Protein AF-A0A1Y1KI26-F1 (afdb_monomer_lite)

Structure (mmCIF, N/CA/C/O backbone):
data_AF-A0A1Y1KI26-F1
#
_entry.id   AF-A0A1Y1KI26-F1
#
loop_
_atom_site.group_PDB
_atom_site.id
_atom_site.type_symbol
_atom_site.label_atom_id
_atom_site.label_alt_id
_atom_site.label_comp_id
_atom_site.label_asym_id
_atom_site.label_entity_id
_atom_site.label_seq_id
_atom_site.pdbx_PDB_ins_code
_atom_site.Cartn_x
_atom_site.Cartn_y
_atom_site.Cartn_z
_atom_site.occupancy
_atom_site.B_iso_or_equiv
_atom_site.auth_seq_id
_atom_site.auth_comp_id
_atom_site.auth_asym_id
_atom_site.auth_atom_id
_atom_site.pdbx_PDB_model_num
ATOM 1 N N . LEU A 1 1 ? -9.116 3.592 -3.287 1.00 66.88 1 LEU A N 1
ATOM 2 C CA . LEU A 1 1 ? -8.658 2.336 -3.927 1.00 66.88 1 LEU A CA 1
ATOM 3 C C . LEU A 1 1 ? -8.158 2.562 -5.356 1.00 66.88 1 LEU A C 1
ATOM 5 O O . LEU A 1 1 ? -6.982 2.338 -5.598 1.00 66.88 1 LEU A O 1
ATOM 9 N N . LEU A 1 2 ? -9.002 3.077 -6.262 1.00 75.81 2 LEU A N 1
ATOM 10 C CA . LEU A 1 2 ? -8.640 3.383 -7.658 1.00 75.81 2 LEU A CA 1
ATOM 11 C C . LEU A 1 2 ? -7.358 4.230 -7.779 1.00 75.81 2 LEU A C 1
ATOM 13 O O . LEU A 1 2 ? -6.451 3.867 -8.514 1.00 75.81 2 LEU A O 1
ATOM 17 N N . TRP A 1 3 ? -7.235 5.290 -6.975 1.00 75.06 3 TRP A N 1
ATOM 18 C CA . TRP A 1 3 ? -6.038 6.140 -6.928 1.00 75.06 3 TRP A CA 1
ATOM 19 C C . TRP A 1 3 ? -4.744 5.387 -6.598 1.00 75.06 3 TRP A C 1
ATOM 21 O O . TRP A 1 3 ? -3.702 5.667 -7.173 1.00 75.06 3 TRP A O 1
ATOM 31 N N . ILE A 1 4 ? -4.804 4.399 -5.707 1.00 76.06 4 ILE A N 1
ATOM 32 C CA . ILE A 1 4 ? -3.627 3.618 -5.297 1.00 76.06 4 ILE A CA 1
ATOM 33 C C . ILE A 1 4 ? -3.218 2.670 -6.417 1.00 76.06 4 ILE A C 1
ATOM 35 O O . ILE A 1 4 ? -2.034 2.537 -6.696 1.00 76.06 4 ILE A O 1
ATOM 39 N N . LEU A 1 5 ? -4.193 2.055 -7.091 1.00 77.62 5 LEU A N 1
ATOM 40 C CA . LEU A 1 5 ? -3.940 1.240 -8.278 1.00 77.62 5 LEU A CA 1
ATOM 41 C C . LEU A 1 5 ? -3.287 2.073 -9.386 1.00 77.62 5 LEU A C 1
ATOM 43 O O . LEU A 1 5 ? -2.284 1.643 -9.946 1.00 77.62 5 LEU A O 1
ATOM 47 N N . ILE A 1 6 ? -3.791 3.285 -9.640 1.00 81.06 6 ILE A N 1
ATOM 48 C CA . ILE A 1 6 ? -3.195 4.223 -10.602 1.00 81.06 6 ILE A CA 1
ATOM 49 C C . ILE A 1 6 ? -1.747 4.550 -10.213 1.00 81.06 6 ILE A C 1
ATOM 51 O O . ILE A 1 6 ? -0.858 4.449 -11.054 1.00 81.06 6 ILE A O 1
ATOM 55 N N . LEU A 1 7 ? -1.484 4.868 -8.940 1.00 81.12 7 LEU A N 1
ATOM 56 C CA . LEU A 1 7 ? -0.130 5.161 -8.454 1.00 81.12 7 LEU A CA 1
ATOM 57 C C . LEU A 1 7 ? 0.816 3.957 -8.579 1.00 81.12 7 LEU A C 1
ATOM 59 O O . LEU A 1 7 ? 1.969 4.134 -8.964 1.00 81.12 7 LEU A O 1
ATOM 63 N N . ILE A 1 8 ? 0.344 2.738 -8.300 1.00 78.50 8 ILE A N 1
ATOM 64 C CA . ILE A 1 8 ? 1.137 1.509 -8.457 1.00 78.50 8 ILE A CA 1
ATOM 65 C C . ILE A 1 8 ? 1.468 1.267 -9.932 1.00 78.50 8 ILE A C 1
ATOM 67 O O . ILE A 1 8 ? 2.625 1.022 -10.264 1.00 78.50 8 ILE A O 1
ATOM 71 N N . VAL A 1 9 ? 0.485 1.376 -10.830 1.00 81.69 9 VAL A N 1
ATOM 72 C CA . VAL A 1 9 ? 0.710 1.225 -12.277 1.00 81.69 9 VAL A CA 1
ATOM 73 C C . VAL A 1 9 ? 1.692 2.284 -12.776 1.00 81.69 9 VAL A C 1
ATOM 75 O O . VAL A 1 9 ? 2.648 1.961 -13.478 1.00 81.69 9 VAL A O 1
ATOM 78 N N . GLN A 1 10 ? 1.520 3.537 -12.359 1.00 83.81 10 GLN A N 1
ATOM 79 C CA . GLN A 1 10 ? 2.412 4.631 -12.731 1.00 83.81 10 GLN A CA 1
ATOM 80 C C . GLN A 1 10 ? 3.837 4.434 -12.200 1.00 83.81 10 GLN A C 1
ATOM 82 O O . GLN A 1 10 ? 4.802 4.777 -12.892 1.00 83.81 10 GLN A O 1
ATOM 87 N N . LEU A 1 11 ? 3.989 3.842 -11.013 1.00 81.56 11 LEU A N 1
ATOM 88 C CA . LEU A 1 11 ? 5.285 3.461 -10.462 1.00 81.56 11 LEU A CA 1
ATOM 89 C C . LEU A 1 11 ? 5.947 2.365 -11.308 1.00 81.56 11 LEU A C 1
ATOM 91 O O . LEU A 1 11 ? 7.096 2.534 -11.706 1.00 81.56 11 LEU A O 1
ATOM 95 N N . ILE A 1 12 ? 5.219 1.293 -11.643 1.00 80.25 12 ILE A N 1
ATOM 96 C CA . ILE A 1 12 ? 5.721 0.190 -12.484 1.00 80.25 12 ILE A CA 1
ATOM 97 C C . ILE A 1 12 ? 6.178 0.717 -13.849 1.00 80.25 12 ILE A C 1
ATOM 99 O O . ILE A 1 12 ? 7.302 0.446 -14.269 1.00 80.25 12 ILE A O 1
ATOM 103 N N . VAL A 1 13 ? 5.345 1.526 -14.512 1.00 82.31 13 VAL A N 1
ATOM 104 C CA . VAL A 1 13 ? 5.668 2.130 -15.815 1.00 82.31 13 VAL A CA 1
ATOM 105 C C . VAL A 1 13 ? 6.900 3.030 -15.716 1.00 82.31 13 VAL A C 1
ATOM 107 O O . VAL A 1 13 ? 7.749 3.013 -16.603 1.00 82.31 13 VAL A O 1
ATOM 110 N N . SER A 1 14 ? 7.036 3.804 -14.636 1.00 81.31 14 SER A N 1
ATOM 111 C CA . SER A 1 14 ? 8.183 4.703 -14.462 1.00 81.31 14 SER A CA 1
ATOM 112 C C . SER A 1 14 ? 9.481 3.951 -14.152 1.00 81.31 14 SER A C 1
ATOM 114 O O . SER A 1 14 ? 10.530 4.346 -14.652 1.00 81.31 14 SER A O 1
ATOM 116 N N . ILE A 1 15 ? 9.422 2.850 -13.395 1.00 79.44 15 ILE A N 1
ATOM 117 C CA . ILE A 1 15 ? 10.575 1.965 -13.166 1.00 79.44 15 ILE A CA 1
ATOM 118 C C . ILE A 1 15 ? 11.008 1.308 -14.479 1.00 79.44 15 ILE A C 1
ATOM 120 O O . ILE A 1 15 ? 12.196 1.301 -14.792 1.00 79.44 15 ILE A O 1
ATOM 124 N N . PHE A 1 16 ? 10.052 0.806 -15.264 1.00 79.19 16 PHE A N 1
ATOM 125 C CA . PHE A 1 16 ? 10.333 0.199 -16.562 1.00 79.19 16 PHE A CA 1
ATOM 126 C C . PHE A 1 16 ? 10.963 1.201 -17.538 1.00 79.19 16 PHE A C 1
ATOM 128 O O . PHE A 1 16 ? 11.995 0.909 -18.137 1.00 79.19 16 PHE A O 1
ATOM 135 N N . ALA A 1 17 ? 10.397 2.407 -17.642 1.00 79.12 17 ALA A N 1
ATOM 136 C CA . ALA A 1 17 ? 10.960 3.479 -18.460 1.00 79.12 17 ALA A CA 1
ATOM 137 C C . ALA A 1 17 ? 12.385 3.852 -18.018 1.00 79.12 17 ALA A C 1
ATOM 139 O O . ALA A 1 17 ? 13.236 4.099 -18.865 1.00 79.12 17 ALA A O 1
ATOM 140 N N . ASN A 1 18 ? 12.660 3.853 -16.709 1.00 76.94 18 ASN A N 1
ATOM 141 C CA . ASN A 1 18 ? 13.985 4.170 -16.175 1.00 76.94 18 ASN A CA 1
ATOM 142 C C . ASN A 1 18 ? 15.012 3.072 -16.476 1.00 76.94 18 ASN A C 1
ATOM 144 O O . ASN A 1 18 ? 16.140 3.368 -16.859 1.00 76.94 18 ASN A O 1
ATOM 148 N N . ALA A 1 19 ? 14.608 1.803 -16.370 1.00 74.69 19 ALA A N 1
ATOM 149 C CA . ALA A 1 19 ? 15.446 0.686 -16.790 1.00 74.69 19 ALA A CA 1
ATOM 150 C C . ALA A 1 19 ? 15.783 0.789 -18.287 1.00 74.69 19 ALA A C 1
ATOM 152 O O . ALA A 1 19 ? 16.945 0.683 -18.658 1.00 74.69 19 ALA A O 1
ATOM 153 N N . LEU A 1 20 ? 14.788 1.068 -19.136 1.00 76.00 20 LEU A N 1
ATOM 154 C CA . LEU A 1 20 ? 14.965 1.185 -20.586 1.00 76.00 20 LEU A CA 1
ATOM 155 C C . LEU A 1 20 ? 15.833 2.392 -20.984 1.00 76.00 20 LEU A C 1
ATOM 157 O O . LEU A 1 20 ? 16.707 2.257 -21.835 1.00 76.00 20 LEU A O 1
ATOM 161 N N . ALA A 1 21 ? 15.652 3.544 -20.330 1.00 73.94 21 ALA A N 1
ATOM 162 C CA . ALA A 1 21 ? 16.487 4.729 -20.536 1.00 73.94 21 ALA A CA 1
ATOM 163 C C . ALA A 1 21 ? 17.960 4.468 -20.178 1.00 73.94 21 ALA A C 1
ATOM 165 O O . ALA A 1 21 ? 18.852 4.927 -20.887 1.00 73.94 21 ALA A O 1
ATOM 166 N N . CYS A 1 22 ? 18.218 3.674 -19.133 1.00 69.50 22 CYS A N 1
ATOM 167 C CA . CYS A 1 22 ? 19.572 3.258 -18.768 1.00 69.50 22 CYS A CA 1
ATOM 168 C C . CYS A 1 22 ? 20.230 2.352 -19.829 1.00 69.50 22 CYS A C 1
ATOM 170 O O . CYS A 1 22 ? 21.453 2.315 -19.909 1.00 69.50 22 CYS A O 1
ATOM 172 N N . PHE A 1 23 ? 19.444 1.627 -20.636 1.00 70.00 23 PHE A N 1
ATOM 173 C CA . PHE A 1 23 ? 19.956 0.755 -21.701 1.00 70.00 23 PHE A CA 1
ATOM 174 C C . PHE A 1 23 ? 20.158 1.460 -23.050 1.00 70.00 23 PHE A C 1
ATOM 176 O O . PHE A 1 23 ? 20.956 0.982 -23.850 1.00 70.00 23 PHE A O 1
ATOM 183 N N . ILE A 1 24 ? 19.432 2.548 -23.329 1.00 71.69 24 ILE A N 1
ATOM 184 C CA . ILE A 1 24 ? 19.387 3.185 -24.663 1.00 71.69 24 ILE A CA 1
ATOM 185 C C . ILE A 1 24 ? 20.316 4.414 -24.781 1.00 71.69 24 ILE A C 1
ATOM 187 O O . ILE A 1 24 ? 20.334 5.074 -25.811 1.00 71.69 24 ILE A O 1
ATOM 191 N N . ASP A 1 25 ? 21.153 4.699 -23.779 1.00 64.25 25 ASP A N 1
ATOM 192 C CA . ASP A 1 25 ? 22.063 5.864 -23.786 1.00 64.25 25 ASP A CA 1
ATOM 193 C C . ASP A 1 25 ? 21.288 7.187 -23.980 1.00 64.25 25 ASP A C 1
ATOM 195 O O . ASP A 1 25 ? 21.533 8.013 -24.862 1.00 64.25 25 ASP A O 1
ATOM 199 N N . TYR A 1 26 ? 20.247 7.345 -23.160 1.00 64.19 26 TYR A N 1
ATOM 200 C CA . TYR A 1 26 ? 19.299 8.453 -23.236 1.00 64.19 26 TYR A CA 1
ATOM 201 C C . TYR A 1 26 ? 19.941 9.791 -22.817 1.00 64.19 26 TYR A C 1
ATOM 203 O O . TYR A 1 26 ? 20.784 9.837 -21.922 1.00 64.19 26 TYR A O 1
ATOM 211 N N . HIS A 1 27 ? 19.514 10.913 -23.413 1.00 67.88 27 HIS A N 1
ATOM 212 C CA . HIS A 1 27 ? 20.034 12.242 -23.062 1.00 67.88 27 HIS A CA 1
ATOM 213 C C . HIS A 1 27 ? 19.862 12.563 -21.562 1.00 67.88 27 HIS A C 1
ATOM 215 O O . HIS A 1 27 ? 18.775 12.424 -20.998 1.00 67.88 27 HIS A O 1
ATOM 221 N N . ASN A 1 28 ? 20.922 13.093 -20.938 1.00 69.44 28 ASN A N 1
ATOM 222 C CA . ASN A 1 28 ? 20.993 13.388 -19.497 1.00 69.44 28 ASN A CA 1
ATOM 223 C C . ASN A 1 28 ? 19.816 14.220 -18.941 1.00 69.44 28 ASN A C 1
ATOM 225 O O . ASN A 1 28 ? 19.446 14.041 -17.783 1.00 69.44 28 ASN A O 1
ATOM 229 N N . GLY A 1 29 ? 19.218 15.122 -19.730 1.00 70.12 29 GLY A N 1
ATOM 230 C CA . GLY A 1 29 ? 18.103 15.970 -19.280 1.00 70.12 29 GLY A CA 1
ATOM 231 C C . GLY A 1 29 ? 16.801 15.202 -19.017 1.00 70.12 29 GLY A C 1
ATOM 232 O O . GLY A 1 29 ? 16.137 15.434 -18.005 1.00 70.12 29 GLY A O 1
ATOM 233 N N . ASP A 1 30 ? 16.469 14.238 -19.874 1.00 75.25 30 ASP A N 1
ATOM 234 C CA . ASP A 1 30 ? 15.237 13.447 -19.758 1.00 75.25 30 ASP A CA 1
ATOM 235 C C . ASP A 1 30 ? 15.320 12.425 -18.615 1.00 75.25 30 ASP A C 1
ATOM 237 O O . ASP A 1 30 ? 14.328 12.160 -17.929 1.00 75.25 30 ASP A O 1
ATOM 241 N N . LEU A 1 31 ? 16.526 11.915 -18.343 1.00 75.75 31 LEU A N 1
ATOM 242 C CA . LEU A 1 31 ? 16.824 11.065 -17.187 1.00 75.75 31 LEU A CA 1
ATOM 243 C C . LEU A 1 31 ? 16.521 11.778 -15.861 1.00 75.75 31 LEU A C 1
ATOM 245 O O . LEU A 1 31 ? 15.888 11.198 -14.978 1.00 75.75 31 LEU A O 1
ATOM 249 N N . VAL A 1 32 ? 16.897 13.054 -15.725 1.00 79.62 32 VAL A N 1
ATOM 250 C CA . VAL A 1 32 ? 16.624 13.838 -14.506 1.00 79.62 32 VAL A CA 1
ATOM 251 C C . VAL A 1 32 ? 15.119 13.999 -14.277 1.00 79.62 32 VAL A C 1
ATOM 253 O O . VAL A 1 32 ? 14.635 13.770 -13.166 1.00 79.62 32 VAL A O 1
ATOM 256 N N . ILE A 1 33 ? 14.358 14.333 -15.324 1.00 80.50 33 ILE A N 1
ATOM 257 C CA . ILE A 1 33 ? 12.895 14.474 -15.245 1.00 80.50 33 ILE A CA 1
ATOM 258 C C . ILE A 1 33 ? 12.248 13.145 -14.841 1.00 80.50 33 ILE A C 1
ATOM 260 O O . ILE A 1 33 ? 11.345 13.113 -13.998 1.00 80.50 33 ILE A O 1
ATOM 264 N N . LEU A 1 34 ? 12.731 12.034 -15.401 1.00 80.62 34 LEU A N 1
ATOM 265 C CA . LEU A 1 34 ? 12.239 10.702 -15.081 1.00 80.62 34 LEU A CA 1
ATOM 266 C C . LEU A 1 34 ? 12.507 10.326 -13.618 1.00 80.62 34 LEU A C 1
ATOM 268 O O . LEU A 1 34 ? 11.595 9.848 -12.940 1.00 80.62 34 LEU A O 1
ATOM 272 N N . HIS A 1 35 ? 13.708 10.599 -13.102 1.00 79.94 35 HIS A N 1
ATOM 273 C CA . HIS A 1 35 ? 14.046 10.368 -11.697 1.00 79.94 35 HIS A CA 1
ATOM 274 C C . HIS A 1 35 ? 13.175 11.191 -10.744 1.00 79.94 35 HIS A C 1
ATOM 276 O O . HIS A 1 35 ? 12.651 10.639 -9.773 1.00 79.94 35 HIS A O 1
ATOM 282 N N . ILE A 1 36 ? 12.953 12.477 -11.040 1.00 83.69 36 ILE A N 1
ATOM 283 C CA . ILE A 1 36 ? 12.054 13.335 -10.252 1.00 83.69 36 ILE A CA 1
ATOM 284 C C . ILE A 1 36 ? 10.636 12.756 -10.262 1.00 83.69 36 ILE A C 1
ATOM 286 O O . ILE A 1 36 ? 10.014 12.622 -9.208 1.00 83.69 36 ILE A O 1
ATOM 290 N N . ARG A 1 37 ? 10.131 12.333 -11.428 1.00 83.12 37 ARG A N 1
ATOM 291 C CA . ARG A 1 37 ? 8.793 11.736 -11.549 1.00 83.12 37 ARG A CA 1
ATOM 292 C C . ARG A 1 37 ? 8.657 10.455 -10.726 1.00 83.12 37 ARG A C 1
ATOM 294 O O . ARG A 1 37 ? 7.649 10.279 -10.035 1.00 83.12 37 ARG A O 1
ATOM 301 N N . VAL A 1 38 ? 9.653 9.568 -10.784 1.00 83.06 38 VAL A N 1
ATOM 302 C CA . VAL A 1 38 ? 9.696 8.335 -9.980 1.00 83.06 38 VAL A CA 1
ATOM 303 C C . VAL A 1 38 ? 9.671 8.680 -8.493 1.00 83.06 38 VAL A C 1
ATOM 305 O O . VAL A 1 38 ? 8.829 8.156 -7.764 1.00 83.06 38 VAL A O 1
ATOM 308 N N . PHE A 1 39 ? 10.527 9.606 -8.053 1.00 84.56 39 PHE A N 1
ATOM 309 C CA . PHE A 1 39 ? 10.598 10.037 -6.659 1.00 84.56 39 PHE A CA 1
ATOM 310 C C . PHE A 1 39 ? 9.258 10.598 -6.162 1.00 84.56 39 PHE A C 1
ATOM 312 O O . PHE A 1 39 ? 8.728 10.127 -5.155 1.00 84.56 39 PHE A O 1
ATOM 319 N N . CYS A 1 40 ? 8.644 11.523 -6.908 1.00 85.38 40 CYS A N 1
ATOM 320 C CA . CYS A 1 40 ? 7.335 12.081 -6.564 1.00 85.38 40 CYS A CA 1
ATOM 321 C C . CYS A 1 40 ? 6.244 11.002 -6.472 1.00 85.38 40 CYS A C 1
ATOM 323 O O . CYS A 1 40 ? 5.406 11.048 -5.569 1.00 85.38 40 CYS A O 1
ATOM 325 N N . THR A 1 41 ? 6.266 10.013 -7.370 1.00 84.56 41 THR A N 1
ATOM 326 C CA . THR A 1 41 ? 5.292 8.910 -7.372 1.00 84.56 41 THR A CA 1
ATOM 327 C C . THR A 1 41 ? 5.450 8.032 -6.127 1.00 84.56 41 THR A C 1
ATOM 329 O O . THR A 1 41 ? 4.456 7.691 -5.487 1.00 84.56 41 THR A O 1
ATOM 332 N N . ILE A 1 42 ? 6.691 7.724 -5.729 1.00 84.25 42 ILE A N 1
ATOM 333 C CA . ILE A 1 42 ? 6.987 6.968 -4.502 1.00 84.25 42 ILE A CA 1
ATOM 334 C C . ILE A 1 42 ? 6.513 7.741 -3.266 1.00 84.25 42 ILE A C 1
ATOM 336 O O . ILE A 1 42 ? 5.800 7.182 -2.432 1.00 84.25 42 ILE A O 1
ATOM 340 N N . CYS A 1 43 ? 6.851 9.030 -3.158 1.00 86.31 43 CYS A N 1
ATOM 341 C CA . CYS A 1 43 ? 6.422 9.864 -2.034 1.00 86.31 43 CYS A CA 1
ATOM 342 C C . CYS A 1 43 ? 4.893 9.941 -1.926 1.00 86.31 43 CYS A C 1
ATOM 344 O O . CYS A 1 43 ? 4.348 9.809 -0.830 1.00 86.31 43 CYS A O 1
ATOM 346 N N . SER A 1 44 ? 4.197 10.108 -3.054 1.00 85.69 44 SER A N 1
ATOM 347 C CA . SER A 1 44 ? 2.732 10.141 -3.100 1.00 85.69 44 SER A CA 1
ATOM 348 C C . SER A 1 44 ? 2.113 8.817 -2.634 1.00 85.69 44 SER A C 1
ATOM 350 O O . SER A 1 44 ? 1.202 8.816 -1.801 1.00 85.69 44 SER A O 1
ATOM 352 N N . LEU A 1 45 ? 2.662 7.685 -3.092 1.00 84.38 45 LEU A N 1
ATOM 353 C CA . LEU A 1 45 ? 2.213 6.351 -2.695 1.00 84.38 45 LEU A CA 1
ATOM 354 C C . LEU A 1 45 ? 2.393 6.115 -1.189 1.00 84.38 45 LEU A C 1
ATOM 356 O O . LEU A 1 45 ? 1.455 5.671 -0.524 1.00 84.38 45 LEU A O 1
ATOM 360 N N . ILE A 1 46 ? 3.563 6.456 -0.637 1.00 86.06 46 ILE A N 1
ATOM 361 C CA . ILE A 1 46 ? 3.833 6.353 0.805 1.00 86.06 46 ILE A CA 1
ATOM 362 C C . ILE A 1 46 ? 2.852 7.228 1.587 1.00 86.06 46 ILE A C 1
ATOM 364 O O . ILE A 1 46 ? 2.227 6.752 2.532 1.00 86.06 46 ILE A O 1
ATOM 368 N N . HIS A 1 47 ? 2.669 8.485 1.173 1.00 88.12 47 HIS A N 1
ATOM 369 C CA . HIS A 1 47 ? 1.755 9.409 1.839 1.00 88.12 47 HIS A CA 1
ATOM 370 C C . HIS A 1 47 ? 0.320 8.862 1.888 1.00 88.12 47 HIS A C 1
ATOM 372 O O . HIS A 1 47 ? -0.315 8.865 2.943 1.00 88.12 47 HIS A O 1
ATOM 378 N N . HIS A 1 48 ? -0.186 8.335 0.770 1.00 85.31 48 HIS A N 1
ATOM 379 C CA . HIS A 1 48 ? -1.517 7.729 0.716 1.00 85.31 48 HIS A CA 1
ATOM 380 C C . HIS A 1 48 ? -1.641 6.488 1.601 1.00 85.31 48 HIS A C 1
ATOM 382 O O . HIS A 1 48 ? -2.640 6.339 2.302 1.00 85.31 48 HIS A O 1
ATOM 388 N N . LEU A 1 49 ? -0.635 5.615 1.607 1.00 84.31 49 LEU A N 1
ATOM 389 C CA . LEU A 1 49 ? -0.680 4.395 2.411 1.00 84.31 49 LEU A CA 1
ATOM 390 C C . LEU A 1 49 ? -0.597 4.679 3.911 1.00 84.31 49 LEU A C 1
ATOM 392 O O . LEU A 1 49 ? -1.327 4.049 4.672 1.00 84.31 49 LEU A O 1
ATOM 396 N N . VAL A 1 50 ? 0.185 5.676 4.332 1.00 86.31 50 VAL A N 1
ATOM 397 C CA . VAL A 1 50 ? 0.208 6.141 5.729 1.00 86.31 50 VAL A CA 1
ATOM 398 C C . VAL A 1 50 ? -1.155 6.695 6.147 1.00 86.31 50 VAL A C 1
ATOM 400 O O . VAL A 1 50 ? -1.632 6.399 7.240 1.00 86.31 50 VAL A O 1
ATOM 403 N N . ASN A 1 51 ? -1.820 7.472 5.288 1.00 85.50 51 ASN A N 1
ATOM 404 C CA . ASN A 1 51 ? -3.156 7.994 5.597 1.00 85.50 51 ASN A CA 1
ATOM 405 C C . ASN A 1 51 ? -4.204 6.878 5.719 1.00 85.50 51 ASN A C 1
ATOM 407 O O . ASN A 1 51 ? -5.094 6.956 6.563 1.00 85.50 51 ASN A O 1
ATOM 411 N N . ILE A 1 52 ? -4.082 5.823 4.916 1.00 83.94 52 ILE A N 1
ATOM 412 C CA . ILE A 1 52 ? -4.962 4.650 4.996 1.00 83.94 52 ILE A CA 1
ATOM 413 C C . ILE A 1 52 ? -4.698 3.844 6.262 1.00 83.94 52 ILE A C 1
ATOM 415 O O . ILE A 1 52 ? -5.641 3.387 6.901 1.00 83.94 52 ILE A O 1
ATOM 419 N N . GLU A 1 53 ? -3.438 3.703 6.661 1.00 84.44 53 GLU A N 1
ATOM 420 C CA . GLU A 1 53 ? -3.095 3.025 7.908 1.00 84.44 53 GLU A CA 1
ATOM 421 C C . GLU A 1 53 ? -3.603 3.796 9.130 1.00 84.44 53 GLU A C 1
ATOM 423 O O . GLU A 1 53 ? -4.163 3.191 10.040 1.00 84.44 53 GLU A O 1
ATOM 428 N N . LYS A 1 54 ? -3.539 5.136 9.112 1.00 84.44 54 LYS A N 1
ATOM 429 C CA . LYS A 1 54 ? -4.205 5.963 10.131 1.00 84.44 54 LYS A CA 1
ATOM 430 C C . LYS A 1 54 ? -5.695 5.650 10.214 1.00 84.44 54 LYS A C 1
ATOM 432 O O . LYS A 1 54 ? -6.193 5.441 11.312 1.00 84.44 54 LYS A O 1
ATOM 437 N N . LEU A 1 55 ? -6.391 5.559 9.078 1.00 82.81 55 LEU A N 1
ATOM 438 C CA . LEU A 1 55 ? -7.817 5.217 9.053 1.00 82.81 55 LEU A CA 1
ATOM 439 C C . LEU A 1 55 ? -8.090 3.821 9.635 1.00 82.81 55 LEU A C 1
ATOM 441 O O . LEU A 1 55 ? -9.036 3.659 10.402 1.00 82.81 55 LEU A O 1
ATOM 445 N N . ALA A 1 56 ? -7.247 2.834 9.323 1.00 81.50 56 ALA A N 1
ATOM 446 C CA . ALA A 1 56 ? -7.364 1.488 9.882 1.00 81.50 56 ALA A CA 1
ATOM 447 C C . ALA A 1 56 ? -7.169 1.462 11.412 1.00 81.50 56 ALA A C 1
ATOM 449 O O . ALA A 1 56 ? -7.773 0.629 12.094 1.00 81.50 56 ALA A O 1
ATOM 450 N N . ASN A 1 57 ? -6.371 2.392 11.946 1.00 84.31 57 ASN A N 1
ATOM 451 C CA . ASN A 1 57 ? -6.081 2.516 13.374 1.00 84.31 57 ASN A CA 1
ATOM 452 C C . ASN A 1 57 ? -7.116 3.355 14.145 1.00 84.31 57 ASN A C 1
ATOM 454 O O . ASN A 1 57 ? -7.226 3.185 15.355 1.00 84.31 57 ASN A O 1
ATOM 458 N N . VAL A 1 58 ? -7.943 4.174 13.475 1.00 84.38 58 VAL A N 1
ATOM 459 C CA . VAL A 1 58 ? -9.013 4.967 14.128 1.00 84.38 58 VAL A CA 1
ATOM 460 C C . VAL A 1 58 ? -9.923 4.089 14.985 1.00 84.38 58 VAL A C 1
ATOM 462 O O . VAL A 1 58 ? -10.335 4.492 16.068 1.00 84.38 58 VAL A O 1
ATOM 465 N N . SER A 1 59 ? -10.227 2.874 14.526 1.00 83.56 59 SER A N 1
ATOM 466 C CA . SER A 1 59 ? -11.040 1.940 15.305 1.00 83.56 59 SER A CA 1
ATOM 467 C C . SER A 1 59 ? -10.375 1.550 16.623 1.00 83.56 59 SER A C 1
ATOM 469 O O . SER A 1 59 ? -11.071 1.437 17.625 1.00 83.56 59 SER A O 1
ATOM 471 N N . ASP A 1 60 ? -9.058 1.341 16.633 1.00 84.69 60 ASP A N 1
ATOM 472 C CA . ASP A 1 60 ? -8.319 0.972 17.844 1.00 84.69 60 ASP A CA 1
ATOM 473 C C . ASP A 1 60 ? -8.200 2.178 18.788 1.00 84.69 60 ASP A C 1
ATOM 475 O O . ASP A 1 60 ? -8.369 2.032 20.000 1.00 84.69 60 ASP A O 1
ATOM 479 N N . ASP A 1 61 ? -8.006 3.378 18.235 1.00 84.25 61 ASP A N 1
ATOM 480 C CA . ASP A 1 61 ? -7.975 4.630 18.994 1.00 84.25 61 ASP A CA 1
ATOM 481 C C . ASP A 1 61 ? -9.324 4.904 19.673 1.00 84.25 61 ASP A C 1
ATOM 483 O O . ASP A 1 61 ? -9.367 5.170 20.877 1.00 84.25 61 ASP A O 1
ATOM 487 N N . LEU A 1 62 ? -10.433 4.756 18.938 1.00 82.81 62 LEU A N 1
ATOM 488 C CA . LEU A 1 62 ? -11.792 4.866 19.476 1.00 82.81 62 LEU A CA 1
ATOM 489 C C . LEU A 1 62 ? -12.051 3.822 20.560 1.00 82.81 62 LEU A C 1
ATOM 491 O O . LEU A 1 62 ? -12.597 4.152 21.610 1.00 82.81 62 LEU A O 1
ATOM 495 N N . LEU A 1 63 ? -11.618 2.579 20.344 1.00 84.50 63 LEU A N 1
ATOM 496 C CA . LEU A 1 63 ? -11.729 1.520 21.342 1.00 84.50 63 LEU A CA 1
ATOM 497 C C . LEU A 1 63 ? -10.980 1.906 22.626 1.00 84.50 63 LEU A C 1
ATOM 499 O O . LEU A 1 63 ? -11.526 1.809 23.723 1.00 84.50 63 LEU A O 1
ATOM 503 N N . SER A 1 64 ? -9.744 2.394 22.488 1.00 86.19 64 SER A N 1
ATOM 504 C CA . SER A 1 64 ? -8.907 2.816 23.614 1.00 86.19 64 SER A CA 1
ATOM 505 C C . SER A 1 64 ? -9.513 3.995 24.383 1.00 86.19 64 SER A C 1
ATOM 507 O O . SER A 1 64 ? -9.398 4.056 25.608 1.00 86.19 64 SER A O 1
ATOM 509 N N . PHE A 1 65 ? -10.187 4.910 23.681 1.00 84.38 65 PHE A N 1
ATOM 510 C CA . PHE A 1 65 ? -10.914 6.022 24.279 1.00 84.38 65 PHE A CA 1
ATOM 511 C C . PHE A 1 65 ? -12.139 5.531 25.056 1.00 84.38 65 PHE A C 1
ATOM 513 O O . PHE A 1 65 ? -12.303 5.889 26.222 1.00 84.38 65 PHE A O 1
ATOM 520 N N . LEU A 1 66 ? -12.953 4.662 24.448 1.00 82.25 66 LEU A N 1
ATOM 521 C CA . LEU A 1 66 ? -14.153 4.101 25.075 1.00 82.25 66 LEU A CA 1
ATOM 522 C C . LEU A 1 66 ? -13.815 3.299 26.341 1.00 82.25 66 LEU A C 1
ATOM 524 O O . LEU A 1 66 ? -14.516 3.421 27.339 1.00 82.25 66 LEU A O 1
ATOM 528 N N . PHE A 1 67 ? -12.701 2.558 26.349 1.00 80.19 67 PHE A N 1
ATOM 529 C CA . PHE A 1 67 ? -12.236 1.829 27.537 1.00 80.19 67 PHE A CA 1
ATOM 530 C C . PHE A 1 67 ? -11.689 2.724 28.658 1.00 80.19 67 PHE A C 1
ATOM 532 O O . PHE A 1 67 ? -11.680 2.309 29.815 1.00 80.19 67 PHE A O 1
ATOM 539 N N . LYS A 1 68 ? -11.232 3.942 28.345 1.00 82.50 68 LYS A N 1
ATOM 540 C CA . LYS A 1 68 ? -10.794 4.924 29.352 1.00 82.50 68 LYS A CA 1
ATOM 541 C C . LYS A 1 68 ? -11.958 5.706 29.961 1.00 82.50 68 LYS A C 1
ATOM 543 O O . LYS A 1 68 ? -11.765 6.390 30.967 1.00 82.50 68 LYS A O 1
ATOM 548 N N . TYR A 1 69 ? -13.145 5.640 29.362 1.00 76.44 69 TYR A N 1
ATOM 549 C CA . TYR A 1 69 ? -14.315 6.350 29.855 1.00 76.44 69 TYR A CA 1
ATOM 550 C C . TYR A 1 69 ? -14.868 5.654 31.114 1.00 76.44 69 TYR A C 1
ATOM 552 O O . TYR A 1 69 ? -14.955 4.427 31.136 1.00 76.44 69 TYR A O 1
ATOM 560 N N . PRO A 1 70 ? -15.237 6.381 32.185 1.00 71.00 70 PRO A N 1
ATOM 561 C CA . PRO A 1 70 ? -15.736 5.768 33.413 1.00 71.00 70 PRO A CA 1
ATOM 562 C C . PRO A 1 70 ? -17.151 5.208 33.211 1.00 71.00 70 PRO A C 1
ATOM 564 O O . PRO A 1 70 ? -18.145 5.878 33.491 1.00 71.00 70 PRO A O 1
ATOM 567 N N . ILE A 1 71 ? -17.227 3.954 32.753 1.00 67.44 71 ILE A N 1
ATOM 568 C CA . ILE A 1 71 ? -18.480 3.238 32.451 1.00 67.44 71 ILE A CA 1
ATOM 569 C C . ILE A 1 71 ? -19.391 3.134 33.686 1.00 67.44 71 ILE A C 1
ATOM 571 O O . ILE A 1 71 ? -20.611 3.149 33.574 1.00 67.44 71 ILE A O 1
ATOM 575 N N . SER A 1 72 ? -18.803 3.146 34.886 1.00 68.69 72 SER A N 1
ATOM 576 C CA . SER A 1 72 ? -19.515 3.109 36.170 1.00 68.69 72 SER A CA 1
ATOM 577 C C . SER A 1 72 ? -20.425 4.312 36.444 1.00 68.69 72 SER A C 1
ATOM 579 O O . SER A 1 72 ? -21.220 4.258 37.379 1.00 68.69 72 SER A O 1
ATOM 581 N N . LYS A 1 73 ? -20.310 5.397 35.666 1.00 78.44 73 LYS A N 1
ATOM 582 C CA . LYS A 1 73 ? -21.162 6.591 35.790 1.00 78.44 73 LYS A CA 1
ATOM 583 C C . LYS A 1 73 ? -22.308 6.637 34.777 1.00 78.44 73 LYS A C 1
ATOM 585 O O . LYS A 1 73 ? -23.116 7.559 34.857 1.00 78.44 73 LYS A O 1
ATOM 590 N N . LEU A 1 74 ? -22.365 5.699 33.830 1.00 79.25 74 LEU A N 1
ATOM 591 C CA . LEU A 1 74 ? -23.418 5.663 32.819 1.00 79.25 74 LEU A CA 1
ATOM 592 C C . LEU A 1 74 ? -24.671 4.966 33.342 1.00 79.25 74 LEU A C 1
ATOM 594 O O . LEU A 1 74 ? -24.611 4.073 34.191 1.00 79.25 74 LEU A O 1
ATOM 598 N N . ARG A 1 75 ? -25.820 5.368 32.799 1.00 87.75 75 ARG A N 1
ATOM 599 C CA . ARG A 1 75 ? -27.074 4.640 32.996 1.00 87.75 75 ARG A CA 1
ATOM 600 C C . ARG A 1 75 ? -27.018 3.304 32.246 1.00 87.75 75 ARG A C 1
ATOM 602 O O . ARG A 1 75 ? -26.246 3.139 31.303 1.00 87.75 75 ARG A O 1
ATOM 609 N N . ALA A 1 76 ? -27.821 2.331 32.676 1.00 83.44 76 ALA A N 1
ATOM 610 C CA . ALA A 1 76 ? -27.775 0.968 32.136 1.00 83.44 76 ALA A CA 1
ATOM 611 C C . ALA A 1 76 ? -28.047 0.901 30.617 1.00 83.44 76 ALA A C 1
ATOM 613 O O . ALA A 1 76 ? -27.456 0.084 29.916 1.00 83.44 76 ALA A O 1
ATOM 614 N N . ASP A 1 77 ? -28.902 1.783 30.104 1.00 87.88 77 ASP A N 1
ATOM 615 C CA . ASP A 1 77 ? -29.202 1.945 28.680 1.00 87.88 77 ASP A CA 1
ATOM 616 C C . ASP A 1 77 ? -28.016 2.514 27.889 1.00 87.88 77 ASP A C 1
ATOM 618 O O . ASP A 1 77 ? -27.704 2.030 26.801 1.00 87.88 77 ASP A O 1
ATOM 622 N N . GLU A 1 78 ? -27.313 3.500 28.441 1.00 84.38 78 GLU A N 1
ATOM 623 C CA . GLU A 1 78 ? -26.138 4.098 27.802 1.00 84.38 78 GLU A CA 1
ATOM 624 C C . GLU A 1 78 ? -24.936 3.142 27.823 1.00 84.38 78 GLU A C 1
ATOM 626 O O . GLU A 1 78 ? -24.205 3.036 26.839 1.00 84.38 78 GLU A O 1
ATOM 631 N N . ALA A 1 79 ? -24.758 2.391 28.914 1.00 84.12 79 ALA A N 1
ATOM 632 C CA . ALA A 1 79 ? -23.735 1.353 29.012 1.00 84.12 79 ALA A CA 1
ATOM 633 C C . ALA A 1 79 ? -23.941 0.259 27.949 1.00 84.12 79 ALA A C 1
ATOM 635 O O . ALA A 1 79 ? -22.989 -0.113 27.261 1.00 84.12 79 ALA A O 1
ATOM 636 N N . ALA A 1 80 ? -25.187 -0.182 27.737 1.00 86.06 80 ALA A N 1
ATOM 637 C CA . ALA A 1 80 ? -25.523 -1.147 26.691 1.00 86.06 80 ALA A CA 1
ATOM 638 C C . ALA A 1 80 ? -25.230 -0.612 25.274 1.00 86.06 80 ALA A C 1
ATOM 640 O O . ALA A 1 80 ? -24.747 -1.354 24.415 1.00 86.06 80 ALA A O 1
ATOM 641 N N . GLN A 1 81 ? -25.467 0.681 25.019 1.00 86.88 81 GLN A N 1
ATOM 642 C CA . GLN A 1 81 ? -25.121 1.314 23.738 1.00 86.88 81 GLN A CA 1
ATOM 643 C C . GLN A 1 81 ? -23.605 1.368 23.512 1.00 86.88 81 GLN A C 1
ATOM 645 O O . GLN A 1 81 ? -23.137 1.100 22.404 1.00 86.88 81 GLN A O 1
ATOM 650 N N . VAL A 1 82 ? -22.827 1.674 24.553 1.00 84.44 82 VAL A N 1
ATOM 651 C CA . VAL A 1 82 ? -21.359 1.688 24.479 1.00 84.44 82 VAL A CA 1
ATOM 652 C C . VAL A 1 82 ? -20.811 0.283 24.225 1.00 84.44 82 VAL A C 1
ATOM 654 O O . VAL A 1 82 ? -19.944 0.119 23.368 1.00 84.44 82 VAL A O 1
ATOM 657 N N . GLU A 1 83 ? -21.337 -0.745 24.892 1.00 84.25 83 GLU A N 1
ATOM 658 C CA . GLU A 1 83 ? -20.951 -2.137 24.630 1.00 84.25 83 GLU A CA 1
ATOM 659 C C . GLU A 1 83 ? -21.278 -2.568 23.195 1.00 84.25 83 GLU A C 1
ATOM 661 O O . GLU A 1 83 ? -20.425 -3.150 22.516 1.00 84.25 83 GLU A O 1
ATOM 666 N N . MET A 1 84 ? -22.470 -2.222 22.694 1.00 86.50 84 MET A N 1
ATOM 667 C CA . MET A 1 84 ? -22.859 -2.479 21.305 1.00 86.50 84 MET A CA 1
ATOM 668 C C . MET A 1 84 ? -21.927 -1.766 20.314 1.00 86.50 84 MET A C 1
ATOM 670 O O . MET A 1 84 ? -21.523 -2.355 19.306 1.00 86.50 84 MET A O 1
ATOM 674 N N . LEU A 1 85 ? -21.537 -0.522 20.600 1.00 85.06 85 LEU A N 1
ATOM 675 C CA . LEU A 1 85 ? -20.601 0.241 19.776 1.00 85.06 85 LEU A CA 1
ATOM 676 C C . LEU A 1 85 ? -19.204 -0.395 19.771 1.00 85.06 85 LEU A C 1
ATOM 678 O O . LEU A 1 85 ? -18.617 -0.564 18.704 1.00 85.06 85 LEU A O 1
ATOM 682 N N . ILE A 1 86 ? -18.689 -0.807 20.933 1.00 85.50 86 ILE A N 1
ATOM 683 C CA . ILE A 1 86 ? -17.404 -1.514 21.047 1.00 85.50 86 ILE A CA 1
ATOM 684 C C . ILE A 1 86 ? -17.441 -2.814 20.240 1.00 85.50 86 ILE A C 1
ATOM 686 O O . ILE A 1 86 ? -16.497 -3.116 19.507 1.00 85.50 86 ILE A O 1
ATOM 690 N N . TYR A 1 87 ? -18.523 -3.585 20.353 1.00 84.94 87 TYR A N 1
ATOM 691 C CA . TYR A 1 87 ? -18.694 -4.827 19.604 1.00 84.94 87 TYR A CA 1
ATOM 692 C C . TYR A 1 87 ? -18.712 -4.575 18.091 1.00 84.94 87 TYR A C 1
ATOM 694 O O . TYR A 1 87 ? -18.007 -5.246 17.336 1.00 84.94 87 TYR A O 1
ATOM 702 N N . THR A 1 88 ? -19.436 -3.543 17.656 1.00 85.38 88 THR A N 1
ATOM 703 C CA . THR A 1 88 ? -19.511 -3.139 16.247 1.00 85.38 88 THR A CA 1
ATOM 704 C C . THR A 1 88 ? -18.145 -2.711 15.714 1.00 85.38 88 THR A C 1
ATOM 706 O O . THR A 1 88 ? -17.740 -3.176 14.652 1.00 85.38 88 THR A O 1
ATOM 709 N N . LEU A 1 89 ? -17.389 -1.906 16.467 1.00 82.50 89 LEU A N 1
ATOM 710 C CA . LEU A 1 89 ? -16.038 -1.471 16.089 1.00 82.50 89 LEU A CA 1
ATOM 711 C C . LEU A 1 89 ? -15.041 -2.640 16.014 1.00 82.50 89 LEU A C 1
ATOM 713 O O . LEU A 1 89 ? -14.171 -2.649 15.147 1.00 82.50 89 LEU A O 1
ATOM 717 N N . LYS A 1 90 ? -15.182 -3.664 16.871 1.00 79.75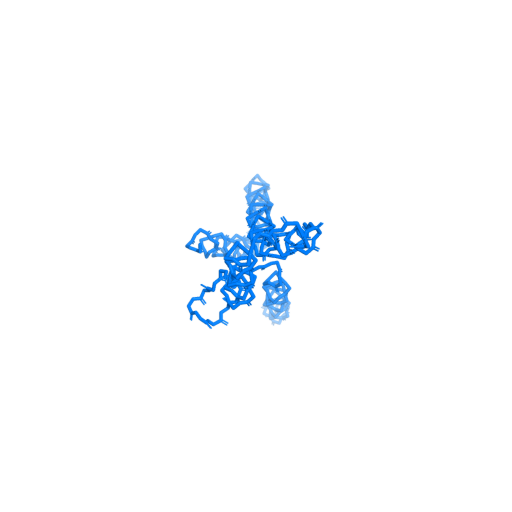 90 LYS A N 1
ATOM 718 C CA . LYS A 1 90 ? -14.352 -4.882 16.799 1.00 79.75 90 LYS A CA 1
ATOM 719 C C . LYS A 1 90 ? -14.628 -5.713 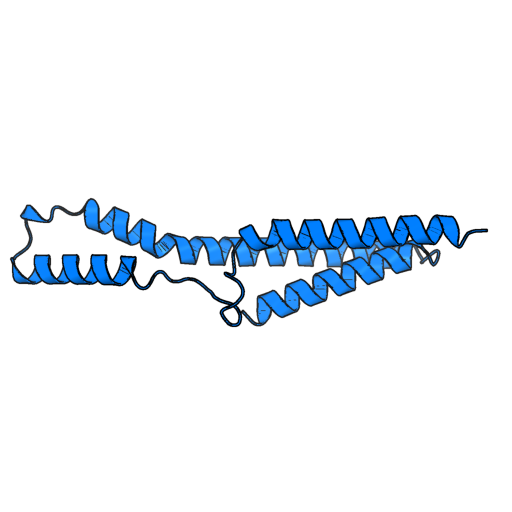15.547 1.00 79.75 90 LYS A C 1
ATOM 721 O O . LYS A 1 90 ? -13.698 -6.299 14.999 1.00 79.75 90 LYS A O 1
ATOM 726 N N . ILE A 1 91 ? -15.886 -5.789 15.115 1.00 82.50 91 ILE A N 1
ATOM 727 C CA . ILE A 1 91 ? -16.290 -6.597 13.956 1.00 82.50 91 ILE A CA 1
ATOM 728 C C . ILE A 1 91 ? -16.049 -5.848 12.648 1.00 82.50 91 ILE A C 1
ATOM 730 O O . ILE A 1 91 ? -15.489 -6.401 11.704 1.00 82.50 91 ILE A O 1
ATOM 734 N N . GLN A 1 92 ? -16.470 -4.589 12.583 1.00 79.19 92 GLN A N 1
ATOM 735 C CA . GLN A 1 92 ? -16.444 -3.765 11.379 1.00 79.19 92 GLN A CA 1
ATOM 736 C C . GLN A 1 92 ? -15.247 -2.817 11.387 1.00 79.19 92 GLN A C 1
ATOM 738 O O . GLN A 1 92 ? -15.387 -1.603 11.233 1.00 79.19 92 GLN A O 1
ATOM 743 N N . LYS A 1 93 ? -14.043 -3.373 11.555 1.00 75.38 93 LYS A N 1
ATOM 744 C CA . LYS A 1 93 ? -12.827 -2.566 11.458 1.00 75.38 93 LYS A CA 1
ATOM 745 C C . LYS A 1 93 ? -12.752 -1.953 10.048 1.00 75.38 93 LYS A C 1
ATOM 747 O O . LYS A 1 93 ? -12.904 -2.696 9.071 1.00 75.38 93 LYS A O 1
ATOM 752 N N . PRO A 1 94 ? -12.524 -0.634 9.905 1.00 70.88 94 PRO A N 1
ATOM 753 C CA . PRO A 1 94 ? -12.445 0.028 8.610 1.00 70.88 94 PRO A CA 1
ATOM 754 C C . PRO A 1 94 ? -11.162 -0.405 7.898 1.00 70.88 94 PRO A C 1
ATOM 756 O O . PRO A 1 94 ? -10.110 0.220 7.998 1.00 70.88 94 PRO A O 1
ATOM 759 N N . VAL A 1 95 ? -11.247 -1.527 7.190 1.00 74.38 95 VAL A N 1
ATOM 760 C CA . VAL A 1 95 ? -10.154 -2.074 6.396 1.00 74.38 95 VAL A CA 1
ATOM 761 C C . VAL A 1 95 ? -10.481 -1.843 4.931 1.00 74.38 95 VAL A C 1
ATOM 763 O O . VAL A 1 95 ? -11.475 -2.346 4.409 1.00 74.38 95 VAL A O 1
ATOM 766 N N . LEU A 1 96 ? -9.620 -1.098 4.243 1.00 75.44 96 LEU A N 1
ATOM 767 C CA . LEU A 1 96 ? -9.705 -0.955 2.796 1.00 75.44 96 LEU A CA 1
ATOM 768 C C . LEU A 1 96 ? -9.252 -2.262 2.142 1.00 75.44 96 LEU A C 1
ATOM 770 O O . LEU A 1 96 ? -8.063 -2.571 2.114 1.00 75.44 96 LEU A O 1
ATOM 774 N N . LYS A 1 97 ? -10.202 -3.032 1.612 1.00 73.75 97 LYS A N 1
ATOM 775 C CA . LYS A 1 97 ? -9.928 -4.228 0.809 1.00 73.75 97 LYS A CA 1
ATOM 776 C C . LYS A 1 97 ? -9.993 -3.892 -0.678 1.00 73.75 97 LYS A C 1
ATOM 778 O O . LYS A 1 97 ? -10.926 -3.234 -1.133 1.00 73.75 97 LYS A O 1
ATOM 783 N N . ALA A 1 98 ? -8.999 -4.342 -1.434 1.00 70.81 98 ALA A N 1
ATOM 784 C CA . ALA A 1 98 ? -9.006 -4.330 -2.889 1.00 70.81 98 ALA A CA 1
ATOM 785 C C . ALA A 1 98 ? -9.472 -5.698 -3.394 1.00 70.81 98 ALA A C 1
ATOM 787 O O . ALA A 1 98 ? -8.763 -6.691 -3.220 1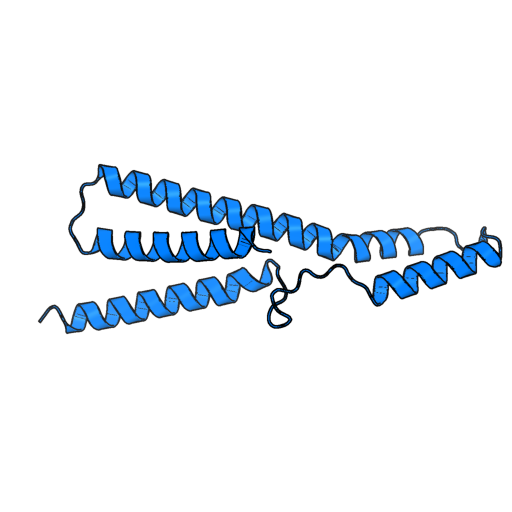.00 70.81 98 ALA A O 1
ATOM 788 N N . SER A 1 99 ? -10.658 -5.728 -4.009 1.00 70.12 99 SER A N 1
ATOM 789 C CA . SER A 1 99 ? -11.243 -6.919 -4.646 1.00 70.12 99 SER A CA 1
ATOM 790 C C . SER A 1 99 ? -11.314 -8.157 -3.739 1.00 70.12 99 SER A C 1
ATOM 792 O O . SER A 1 99 ? -11.185 -9.267 -4.233 1.00 70.12 99 SER A O 1
ATOM 794 N N . ASP A 1 100 ? -11.427 -7.969 -2.418 1.00 68.31 100 ASP A N 1
ATOM 795 C CA . ASP A 1 100 ? -11.341 -9.007 -1.369 1.00 68.31 100 ASP A CA 1
ATOM 796 C C . ASP A 1 100 ? -10.060 -9.862 -1.337 1.00 68.31 100 ASP A C 1
ATOM 798 O O . ASP A 1 100 ? -9.909 -10.715 -0.465 1.00 68.31 100 ASP A O 1
ATOM 802 N N . ILE A 1 101 ? -9.093 -9.592 -2.215 1.00 71.31 101 ILE A N 1
ATOM 803 C CA . ILE A 1 101 ? -7.840 -10.348 -2.319 1.00 71.31 101 ILE A CA 1
ATOM 804 C C . ILE A 1 101 ? -6.744 -9.697 -1.470 1.00 71.31 101 ILE A C 1
ATOM 806 O O . ILE A 1 101 ? -5.950 -10.388 -0.832 1.00 71.31 101 ILE A O 1
ATOM 810 N N . PHE A 1 102 ? -6.699 -8.361 -1.433 1.00 73.25 102 PHE A N 1
ATOM 811 C CA . PHE A 1 102 ? -5.620 -7.630 -0.770 1.00 73.25 102 PHE A CA 1
ATOM 812 C C . PHE A 1 102 ? -6.152 -6.609 0.227 1.00 73.25 102 PHE A C 1
ATOM 814 O O . PHE A 1 102 ? -7.037 -5.812 -0.084 1.00 73.25 102 PHE A O 1
ATOM 821 N N . ILE A 1 103 ? -5.558 -6.582 1.418 1.00 77.81 103 ILE A N 1
ATOM 822 C CA . ILE A 1 103 ? -5.749 -5.485 2.364 1.00 77.81 103 ILE A CA 1
ATOM 823 C C . ILE A 1 103 ? -4.798 -4.358 1.974 1.00 77.81 103 ILE A C 1
ATOM 825 O O . ILE A 1 103 ? -3.581 -4.539 1.925 1.00 77.81 103 ILE A O 1
ATOM 829 N N . VAL A 1 104 ? -5.365 -3.190 1.695 1.00 77.94 104 VAL A N 1
ATOM 830 C CA . VAL A 1 104 ? -4.613 -1.995 1.340 1.00 77.94 104 VAL A CA 1
ATOM 831 C C . VAL A 1 104 ? -4.038 -1.364 2.597 1.00 77.94 104 VAL A C 1
ATOM 833 O O . VAL A 1 104 ? -4.765 -0.857 3.444 1.00 77.94 104 VAL A O 1
ATOM 836 N N . GLY A 1 105 ? -2.713 -1.380 2.694 1.00 79.31 105 GLY A N 1
ATOM 837 C CA . GLY A 1 105 ? -1.959 -0.769 3.779 1.00 79.31 105 GLY A CA 1
ATOM 838 C C . GLY A 1 105 ? -0.466 -0.782 3.475 1.00 79.31 105 GLY A C 1
ATOM 839 O O . GLY A 1 105 ? -0.036 -1.282 2.434 1.00 79.31 105 GLY A O 1
ATOM 840 N N . THR A 1 106 ? 0.344 -0.259 4.389 1.00 79.19 106 THR A N 1
ATOM 841 C CA . THR A 1 106 ? 1.810 -0.189 4.239 1.00 79.19 106 THR A CA 1
ATOM 842 C C . THR A 1 106 ? 2.467 -1.555 4.067 1.00 79.19 106 THR A C 1
ATOM 844 O O . THR A 1 106 ? 3.481 -1.671 3.383 1.00 79.19 106 THR A O 1
ATOM 847 N N . ARG A 1 107 ? 1.838 -2.620 4.578 1.00 80.25 107 ARG A N 1
ATOM 848 C CA . ARG A 1 107 ? 2.265 -4.011 4.363 1.00 80.25 107 ARG A CA 1
ATOM 849 C C . ARG A 1 107 ? 2.3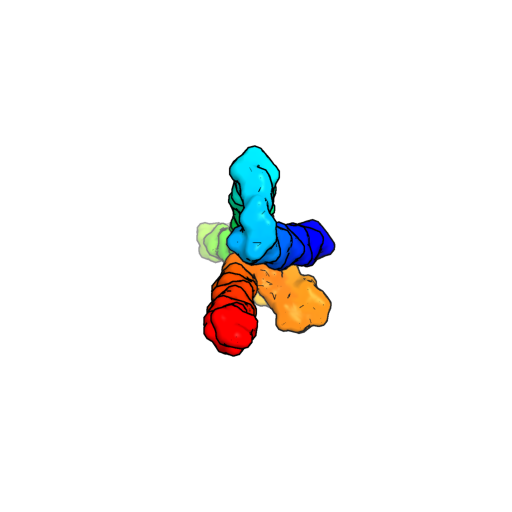20 -4.418 2.885 1.00 80.25 107 ARG A C 1
ATOM 851 O O . ARG A 1 107 ? 3.027 -5.368 2.571 1.00 80.25 107 ARG A O 1
ATOM 858 N N . LEU A 1 108 ? 1.637 -3.705 1.980 1.00 77.94 108 LEU A N 1
ATOM 859 C CA . LEU A 1 108 ? 1.741 -3.926 0.533 1.00 77.94 108 LEU A CA 1
ATOM 860 C C . LEU A 1 108 ? 3.058 -3.424 -0.075 1.00 77.94 108 LEU A C 1
ATOM 862 O O . LEU A 1 108 ? 3.424 -3.903 -1.145 1.00 77.94 108 LEU A O 1
ATOM 866 N N . LEU A 1 109 ? 3.799 -2.512 0.571 1.00 76.50 109 LEU A N 1
ATOM 867 C CA . LEU A 1 109 ? 5.078 -2.046 0.014 1.00 76.50 109 LEU A CA 1
ATOM 868 C C . LEU A 1 109 ? 6.087 -3.183 -0.095 1.00 76.50 109 LEU A C 1
ATOM 870 O O . LEU A 1 109 ? 6.729 -3.320 -1.128 1.00 76.50 109 LEU A O 1
ATOM 874 N N . ALA A 1 110 ? 6.223 -3.998 0.952 1.00 81.00 110 ALA A N 1
ATOM 875 C CA . ALA A 1 110 ? 7.203 -5.079 0.992 1.00 81.00 110 ALA A CA 1
ATOM 876 C C . ALA A 1 110 ? 7.089 -6.053 -0.204 1.00 81.00 110 ALA A C 1
ATOM 878 O O . ALA A 1 110 ? 8.089 -6.226 -0.906 1.00 81.00 110 ALA A O 1
ATOM 879 N N . PRO A 1 111 ? 5.914 -6.648 -0.507 1.00 83.50 111 PRO A N 1
ATOM 880 C CA . PRO A 1 111 ? 5.777 -7.539 -1.656 1.00 83.50 111 PRO A CA 1
ATOM 881 C C . PRO A 1 111 ? 5.944 -6.815 -2.997 1.00 83.50 111 PRO A C 1
ATOM 883 O O . PRO A 1 111 ? 6.529 -7.392 -3.912 1.00 83.50 111 PRO A O 1
ATOM 886 N N . ILE A 1 112 ? 5.501 -5.557 -3.129 1.00 81.31 112 ILE A N 1
ATOM 887 C CA . ILE A 1 112 ? 5.705 -4.769 -4.358 1.00 81.31 112 ILE A CA 1
ATOM 888 C C . ILE A 1 112 ? 7.202 -4.530 -4.594 1.00 81.31 112 ILE A C 1
ATOM 890 O O . ILE A 1 112 ? 7.701 -4.816 -5.680 1.00 81.31 112 ILE A O 1
ATOM 894 N N . CYS A 1 113 ? 7.934 -4.072 -3.576 1.00 80.56 113 CYS A N 1
ATOM 895 C CA . CYS A 1 113 ? 9.378 -3.854 -3.650 1.00 80.56 113 CYS A CA 1
ATOM 896 C C . CYS A 1 113 ? 10.125 -5.151 -3.973 1.00 80.56 113 CYS A C 1
ATOM 898 O O . CYS A 1 113 ? 10.972 -5.154 -4.863 1.00 80.56 113 CYS A O 1
ATOM 900 N N . GLY A 1 114 ? 9.783 -6.255 -3.298 1.00 84.00 114 GLY A N 1
ATOM 901 C CA . GLY A 1 114 ? 10.372 -7.565 -3.575 1.00 84.00 114 GLY A CA 1
ATOM 902 C C . GLY A 1 114 ? 10.164 -7.980 -5.030 1.00 84.00 114 GLY A C 1
ATOM 903 O O . GLY A 1 114 ? 11.122 -8.310 -5.718 1.00 84.00 114 GLY A O 1
ATOM 904 N N . THR A 1 115 ? 8.934 -7.851 -5.527 1.00 84.56 115 THR A N 1
ATOM 905 C CA . THR A 1 115 ? 8.578 -8.177 -6.914 1.00 84.56 115 THR A CA 1
ATOM 906 C C . THR A 1 115 ? 9.369 -7.334 -7.917 1.00 84.56 115 THR A C 1
ATOM 908 O O . THR A 1 115 ? 9.954 -7.878 -8.851 1.00 84.56 115 THR A O 1
ATOM 911 N N . VAL A 1 116 ? 9.443 -6.014 -7.711 1.00 80.06 116 VAL A N 1
ATOM 912 C CA . VAL A 1 116 ? 10.222 -5.102 -8.565 1.00 80.06 116 VAL A CA 1
ATOM 913 C C . VAL A 1 116 ? 11.696 -5.504 -8.599 1.00 80.06 116 VAL A C 1
ATOM 915 O O . VAL A 1 116 ? 12.257 -5.649 -9.682 1.00 80.06 116 VAL A O 1
ATOM 918 N N . VAL A 1 117 ? 12.319 -5.709 -7.434 1.00 80.75 117 VAL A N 1
ATOM 919 C CA . VAL A 1 117 ? 13.734 -6.101 -7.339 1.00 80.75 117 VAL A CA 1
ATOM 920 C C . VAL A 1 117 ? 13.973 -7.423 -8.060 1.00 80.75 117 VAL A C 1
ATOM 922 O O . VAL A 1 117 ? 14.910 -7.517 -8.848 1.00 80.75 117 VAL A O 1
ATOM 925 N N . THR A 1 118 ? 13.110 -8.420 -7.855 1.00 86.88 118 THR A N 1
ATOM 926 C CA . THR A 1 118 ? 13.203 -9.706 -8.553 1.00 86.88 118 THR A CA 1
ATOM 927 C C . THR A 1 118 ? 13.175 -9.519 -10.067 1.00 86.88 118 THR A C 1
ATOM 929 O O . THR A 1 118 ? 14.070 -10.015 -10.746 1.00 86.88 118 THR A O 1
ATOM 932 N N . TYR A 1 119 ? 12.211 -8.769 -10.607 1.00 81.31 119 TYR A N 1
ATOM 933 C CA . TYR A 1 119 ? 12.125 -8.549 -12.054 1.00 81.31 119 TYR A CA 1
ATOM 934 C C . TYR A 1 119 ? 13.323 -7.778 -12.614 1.00 81.31 119 TYR A C 1
ATOM 936 O O . TYR A 1 119 ? 13.836 -8.145 -13.670 1.00 81.31 119 TYR A O 1
ATOM 944 N N . VAL A 1 120 ? 13.808 -6.754 -11.907 1.00 78.12 120 VAL A N 1
ATOM 945 C CA . VAL A 1 120 ? 15.004 -6.001 -12.316 1.00 78.12 120 VAL A CA 1
ATOM 946 C C . VAL A 1 120 ? 16.237 -6.905 -12.335 1.00 78.12 120 VAL A C 1
ATOM 948 O O . VAL A 1 120 ? 16.980 -6.904 -13.313 1.00 78.12 120 VAL A O 1
ATOM 951 N N . LEU A 1 121 ? 16.447 -7.717 -11.295 1.00 81.06 121 LEU A N 1
ATOM 952 C CA . LEU A 1 121 ? 17.585 -8.637 -11.223 1.00 81.06 121 LEU A CA 1
ATOM 953 C C . LEU A 1 121 ? 17.536 -9.697 -12.325 1.00 81.06 121 LEU A C 1
ATOM 955 O O . LEU A 1 121 ? 18.555 -9.957 -12.962 1.00 81.06 121 LEU A O 1
ATOM 959 N N . VAL A 1 122 ? 16.359 -10.271 -12.581 1.00 85.12 122 VAL A N 1
ATOM 960 C CA . VAL A 1 122 ? 16.155 -11.228 -13.677 1.00 85.12 122 VAL A CA 1
ATOM 961 C C . VAL A 1 122 ? 16.475 -10.574 -15.024 1.00 85.12 122 VAL A C 1
ATOM 963 O O . VAL A 1 122 ? 17.217 -11.144 -15.822 1.00 85.12 122 VAL A O 1
ATOM 966 N N . ALA A 1 123 ? 16.001 -9.349 -15.266 1.00 77.44 123 ALA A N 1
ATOM 967 C CA . ALA A 1 123 ? 16.303 -8.615 -16.494 1.00 77.44 123 ALA A CA 1
ATOM 968 C C . ALA A 1 123 ? 17.813 -8.349 -16.665 1.00 77.44 123 ALA A C 1
ATOM 970 O O . ALA A 1 123 ? 18.359 -8.560 -17.749 1.00 77.44 123 ALA A O 1
ATOM 971 N N . LEU A 1 124 ? 18.512 -7.958 -15.591 1.00 75.31 124 LEU A N 1
ATOM 972 C CA . LEU A 1 124 ? 19.966 -7.749 -15.603 1.00 75.31 124 LEU A CA 1
ATOM 973 C C . LEU A 1 124 ? 20.745 -9.042 -15.896 1.00 75.31 124 LEU A C 1
ATOM 975 O O . LEU A 1 124 ? 21.731 -9.015 -16.637 1.00 75.31 124 LEU A O 1
ATOM 979 N N . GLN A 1 125 ? 20.305 -10.182 -15.351 1.00 79.88 125 GLN A N 1
ATOM 980 C CA . GLN A 1 125 ? 20.915 -11.490 -15.620 1.00 79.88 125 GLN A CA 1
ATOM 981 C C . GLN A 1 125 ? 20.816 -11.873 -17.102 1.00 79.88 125 GLN A C 1
ATOM 983 O O . GLN A 1 125 ? 21.799 -12.330 -17.696 1.00 79.88 125 GLN A O 1
ATOM 988 N N . PHE A 1 126 ? 19.655 -11.651 -17.722 1.00 80.00 126 PHE A N 1
ATOM 989 C CA . PHE A 1 126 ? 19.479 -11.915 -19.148 1.00 80.00 126 PHE A CA 1
ATOM 990 C C . PHE A 1 126 ? 20.264 -10.938 -20.025 1.00 80.00 126 PHE A C 1
ATOM 992 O O . PHE A 1 126 ? 20.901 -11.385 -20.974 1.00 80.00 126 PHE A O 1
ATOM 999 N N . HIS A 1 127 ? 20.340 -9.650 -19.679 1.00 67.31 127 HIS A N 1
ATOM 1000 C CA . HIS A 1 127 ? 21.125 -8.681 -20.453 1.00 67.31 127 HIS A CA 1
ATOM 1001 C C . HIS A 1 127 ? 22.596 -9.100 -20.616 1.00 67.31 127 HIS A C 1
ATOM 1003 O O . HIS A 1 127 ? 23.123 -9.114 -21.728 1.00 67.31 127 HIS A O 1
ATOM 1009 N N . LYS A 1 128 ? 23.246 -9.549 -19.533 1.00 61.97 128 LYS A N 1
ATOM 1010 C CA . LYS A 1 128 ? 24.637 -10.036 -19.585 1.00 61.97 128 LYS A CA 1
ATOM 1011 C C . LYS A 1 128 ? 24.816 -11.242 -20.518 1.00 61.97 128 LYS A C 1
ATOM 1013 O O . LYS A 1 128 ? 25.902 -11.459 -21.048 1.00 61.97 128 LYS A O 1
ATOM 1018 N N . THR A 1 129 ? 23.760 -12.029 -20.706 1.00 60.31 129 THR A N 1
ATOM 1019 C CA . THR A 1 129 ? 23.767 -13.226 -21.555 1.00 60.31 129 THR A CA 1
ATOM 1020 C C . THR A 1 129 ? 23.551 -12.873 -23.031 1.00 60.31 129 THR A C 1
ATOM 1022 O O . TH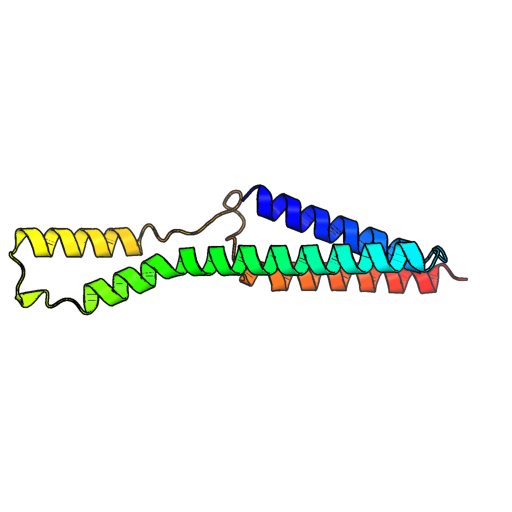R A 1 129 ? 24.051 -13.580 -23.897 1.00 60.31 129 THR A O 1
ATOM 1025 N N . TRP A 1 130 ? 22.848 -11.772 -23.314 1.00 57.62 130 TRP A N 1
ATOM 1026 C CA . TRP A 1 130 ? 22.533 -11.289 -24.665 1.00 57.62 130 TRP A CA 1
ATOM 1027 C C . TRP A 1 130 ? 23.590 -10.314 -25.213 1.00 57.62 130 TRP A C 1
ATOM 1029 O O . TRP A 1 130 ? 23.607 -10.035 -26.403 1.00 57.62 130 TRP A O 1
ATOM 1039 N N . SER A 1 131 ? 24.494 -9.820 -24.361 1.00 57.25 131 SER A N 1
ATOM 1040 C CA . SER A 1 131 ? 25.652 -8.986 -24.727 1.00 57.25 131 SER A CA 1
ATOM 1041 C C . SER A 1 131 ? 26.830 -9.790 -25.330 1.00 57.25 131 SER A C 1
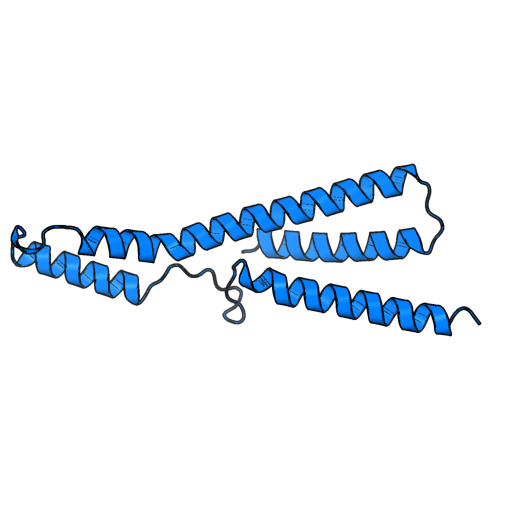ATOM 1043 O O . SER A 1 131 ? 27.978 -9.345 -25.255 1.00 57.25 131 SER A O 1
ATOM 1045 N N . LYS A 1 132 ? 26.584 -10.985 -25.879 1.00 47.19 132 LYS A N 1
ATOM 1046 C CA . LYS A 1 132 ? 27.594 -11.820 -26.548 1.00 47.19 132 LYS A CA 1
ATOM 1047 C C . LYS A 1 132 ? 27.304 -11.956 -28.030 1.00 47.19 132 LYS A C 1
ATOM 1049 O O . LYS A 1 132 ? 26.136 -12.252 -28.356 1.00 47.19 132 LYS A O 1
#

Foldseek 3Di:
DVVLVVLLVQLVVLLVVLLVCVVPVHDPVVNVVSVVSNVVSVVVNVVVQVVLVVLLCVLVVVLVVLVPDPLVPDDPVVNVVSVVVNVCSVVPRPFDDDVVPDTRHPVVVVVSVVVSVVVSVVVVVVVVVVVD

Organism: Photinus pyralis (NCBI:txid7054)

Sequence (132 aa):
LLWILILIVQLIVSIFANALACFIDYHNGDLVILHIRVFCTICSLIHHLVNIEKLANVSDDLLSFLFKYPISKLRADEAAQVEMLIYTLKIQKPVLKASDIFIVGTRLLAPICGTVVTYVLVALQFHKTWSK

Radius of gyration: 23.13 Å; chains: 1; bounding box: 57×29×63 Å

Secondary structure (DSSP, 8-state):
-HHHHHHHHHHHHHHHHHHHHHHTT--HHHHHHHHHHHHHHHHHHHHHHHHHHHHHHHHHHHHHHHHHS-GGGS-HHHHHHHHHHHHHHHHS----EETTTEE-SGGGHHHHHHHHHHHHHHHHHHHHHH--

pLDDT: mean 78.86, std 7.11, range [47.19, 88.12]